Protein AF-A0A9W6FQW2-F1 (afdb_monomer_lite)

Radius of gyration: 21.63 Å; chains: 1; bounding box: 47×23×60 Å

Sequence (160 aa):
MIAMMVLGAAIGVVFCFLMKKQERNFREKLFSECEVQLKKGNAEKFISNVIEHKDKWIRSIALIRKPFNKQVNLVIETMAVVLALLALVNSLTNFDKLFSTVIQGEVTVAFLSMVLAFIPTEWVLSNAIDKDVTAVLNDLREAVKNNRLKSFLDEAKQNG

Foldseek 3Di:
DVVLVVVVVVVVVVVVVLLVVLLVVLVVVVLVVLVVCVVVVCNLVVLVVCVVPVVVSLCVSQPDNDPDDPVVVVVVLVVLLVVLVVVLVCCVVCVVPPDPDPVVSVVSNSVSVCSNVPSVVSVVSSVVSSVVVVVVSVVCNVCVVVVNNVVVSVVVVVVD

pLDDT: mean 74.92, std 8.3, range [45.81, 88.62]

Structure (mmCIF, N/CA/C/O backbone):
data_AF-A0A9W6FQW2-F1
#
_entry.id   AF-A0A9W6FQW2-F1
#
loop_
_atom_site.group_PDB
_atom_site.id
_atom_site.type_symbol
_atom_site.label_atom_id
_atom_site.label_alt_id
_atom_site.label_comp_id
_atom_site.label_asym_id
_atom_site.label_entity_id
_atom_site.label_seq_id
_atom_site.pdbx_PDB_ins_code
_atom_site.Cartn_x
_atom_site.Cartn_y
_atom_site.Cartn_z
_atom_site.occupancy
_atom_site.B_iso_or_equiv
_atom_site.auth_seq_id
_atom_site.auth_comp_id
_atom_site.auth_asym_id
_atom_site.auth_atom_id
_atom_site.pdbx_PDB_model_num
ATOM 1 N N . MET A 1 1 ? 23.765 -9.396 -13.599 1.00 47.50 1 MET A N 1
ATOM 2 C CA . MET A 1 1 ? 22.663 -10.278 -13.137 1.00 47.50 1 MET A CA 1
ATOM 3 C C . MET A 1 1 ? 22.566 -10.382 -11.617 1.00 47.50 1 MET A C 1
ATOM 5 O O . MET A 1 1 ? 21.557 -9.944 -11.087 1.00 47.50 1 MET A O 1
ATOM 9 N N . ILE A 1 2 ? 23.587 -10.874 -10.900 1.00 59.06 2 ILE A N 1
ATOM 10 C CA . ILE A 1 2 ? 23.534 -11.044 -9.428 1.00 59.06 2 ILE A CA 1
ATOM 11 C C . ILE A 1 2 ? 23.269 -9.714 -8.699 1.00 59.06 2 ILE A C 1
ATOM 13 O O . ILE A 1 2 ? 22.381 -9.644 -7.859 1.00 59.06 2 ILE A O 1
ATOM 17 N N . ALA A 1 3 ? 23.949 -8.631 -9.090 1.00 51.50 3 ALA A N 1
ATOM 18 C CA . ALA A 1 3 ? 23.724 -7.302 -8.510 1.00 51.50 3 ALA A CA 1
ATOM 19 C C . ALA A 1 3 ? 22.275 -6.794 -8.676 1.00 51.50 3 ALA A C 1
ATOM 21 O O . ALA A 1 3 ? 21.725 -6.204 -7.752 1.00 51.50 3 ALA A O 1
ATOM 22 N N . MET A 1 4 ? 21.627 -7.077 -9.815 1.00 50.22 4 MET A N 1
ATOM 23 C CA . MET A 1 4 ? 20.227 -6.692 -10.044 1.00 50.22 4 MET A CA 1
ATOM 24 C C . MET A 1 4 ? 19.244 -7.556 -9.242 1.00 50.22 4 MET A C 1
ATOM 26 O O . MET A 1 4 ? 18.243 -7.039 -8.754 1.00 50.22 4 MET A O 1
ATOM 30 N N . MET A 1 5 ? 19.541 -8.846 -9.044 1.00 51.41 5 MET A N 1
ATOM 31 C CA . MET A 1 5 ? 18.735 -9.719 -8.179 1.00 51.41 5 MET A CA 1
ATOM 32 C C . MET A 1 5 ? 18.813 -9.288 -6.709 1.00 51.41 5 MET A C 1
ATOM 34 O O . MET A 1 5 ? 17.793 -9.243 -6.025 1.00 51.41 5 MET A O 1
ATOM 38 N N . VAL A 1 6 ? 20.006 -8.914 -6.235 1.00 64.25 6 VAL A N 1
ATOM 39 C CA . VAL A 1 6 ? 20.216 -8.416 -4.866 1.00 64.25 6 VAL A CA 1
ATOM 40 C C . VAL A 1 6 ? 19.497 -7.080 -4.647 1.00 64.25 6 VAL A C 1
ATOM 42 O O . VAL A 1 6 ? 18.842 -6.903 -3.623 1.00 64.25 6 VAL A O 1
ATOM 45 N N . LEU A 1 7 ? 19.545 -6.170 -5.626 1.00 60.88 7 LEU A N 1
ATOM 46 C CA . LEU A 1 7 ? 18.782 -4.917 -5.597 1.00 60.88 7 LEU A CA 1
ATOM 47 C C . LEU A 1 7 ? 17.269 -5.163 -5.543 1.00 60.88 7 LEU A C 1
ATOM 49 O O . LEU A 1 7 ? 16.588 -4.566 -4.711 1.00 60.88 7 LEU A O 1
ATOM 53 N N . GLY A 1 8 ? 16.748 -6.074 -6.370 1.00 60.34 8 GLY A N 1
ATOM 54 C CA . GLY A 1 8 ? 15.330 -6.443 -6.353 1.00 60.34 8 GLY A CA 1
ATOM 55 C C . GLY A 1 8 ? 14.879 -7.005 -5.001 1.00 60.34 8 GLY A C 1
ATOM 56 O O . GLY A 1 8 ? 13.856 -6.580 -4.464 1.00 60.34 8 GLY A O 1
ATOM 57 N N . ALA A 1 9 ? 15.674 -7.899 -4.405 1.00 62.34 9 ALA A N 1
ATOM 58 C CA . ALA A 1 9 ? 15.397 -8.450 -3.080 1.00 62.34 9 ALA A CA 1
ATOM 59 C C . ALA A 1 9 ? 15.429 -7.371 -1.982 1.00 62.34 9 ALA A C 1
ATOM 61 O O . ALA A 1 9 ? 14.527 -7.318 -1.147 1.00 62.34 9 ALA A O 1
ATOM 62 N N . ALA A 1 10 ? 16.421 -6.475 -2.005 1.00 68.56 10 ALA A N 1
ATOM 63 C CA . ALA A 1 10 ? 16.533 -5.383 -1.039 1.00 68.56 10 ALA A CA 1
ATOM 64 C C . ALA A 1 10 ? 15.331 -4.427 -1.110 1.00 68.56 10 ALA A C 1
ATOM 66 O O . ALA A 1 10 ? 14.770 -4.061 -0.078 1.00 68.56 10 ALA A O 1
ATOM 67 N N . ILE A 1 11 ? 14.887 -4.080 -2.321 1.00 68.75 11 ILE A N 1
ATOM 68 C CA . ILE A 1 11 ? 13.696 -3.252 -2.539 1.00 68.75 11 ILE A CA 1
ATOM 69 C C . ILE A 1 11 ? 12.444 -3.948 -1.982 1.00 68.75 11 ILE A C 1
ATOM 71 O O . ILE A 1 11 ? 11.657 -3.319 -1.274 1.00 68.75 11 ILE A O 1
ATOM 75 N N . GLY A 1 12 ? 12.284 -5.253 -2.229 1.00 65.31 12 GLY A N 1
ATOM 76 C CA . GLY A 1 12 ? 11.179 -6.041 -1.674 1.00 65.31 12 GLY A CA 1
ATOM 77 C C . GLY A 1 12 ? 11.152 -6.038 -0.141 1.00 65.31 12 GLY A C 1
ATOM 78 O O . GLY A 1 12 ? 10.104 -5.804 0.460 1.00 65.31 12 GLY A O 1
ATOM 79 N N . VAL A 1 13 ? 12.312 -6.215 0.502 1.00 72.25 13 VAL A N 1
ATOM 80 C CA . VAL A 1 13 ? 12.444 -6.153 1.969 1.00 72.25 13 VAL A CA 1
ATOM 81 C C . VAL A 1 13 ? 12.068 -4.771 2.505 1.00 72.25 13 VAL A C 1
ATOM 83 O O . VAL A 1 13 ? 11.335 -4.677 3.491 1.00 72.25 13 VAL A O 1
ATOM 86 N N . VAL A 1 14 ? 12.510 -3.697 1.844 1.00 76.75 14 VAL A N 1
ATOM 87 C CA . VAL A 1 14 ? 12.166 -2.320 2.233 1.00 76.75 14 VAL A CA 1
ATOM 88 C C . VAL A 1 14 ? 10.659 -2.078 2.132 1.00 76.75 14 VAL A C 1
ATOM 90 O O . VAL A 1 14 ? 10.078 -1.519 3.062 1.00 76.75 14 VAL A O 1
ATOM 93 N N . PHE A 1 15 ? 10.000 -2.540 1.066 1.00 68.31 15 PHE A N 1
ATOM 94 C CA . PHE A 1 15 ? 8.545 -2.412 0.940 1.00 68.31 15 PHE A CA 1
ATOM 95 C C . PHE A 1 15 ? 7.797 -3.175 2.034 1.00 68.31 15 PHE A C 1
ATOM 97 O O . PHE A 1 15 ? 6.919 -2.600 2.679 1.00 68.31 15 PHE A O 1
ATOM 104 N N . CYS A 1 16 ? 8.185 -4.420 2.319 1.00 70.31 16 CYS A N 1
ATOM 105 C CA . CYS A 1 16 ? 7.613 -5.193 3.423 1.00 70.31 16 CYS A CA 1
ATOM 106 C C . CYS A 1 16 ? 7.813 -4.506 4.785 1.00 70.31 16 CYS A C 1
ATOM 108 O O . CYS A 1 16 ? 6.898 -4.479 5.610 1.00 70.31 16 CYS A O 1
ATOM 110 N N . PHE A 1 17 ? 8.985 -3.910 5.020 1.00 78.88 17 PHE A N 1
ATOM 111 C CA . PHE A 1 17 ? 9.271 -3.176 6.251 1.00 78.88 17 PHE A CA 1
ATOM 112 C C . PHE A 1 17 ? 8.405 -1.916 6.394 1.00 78.88 17 PHE A C 1
ATOM 114 O O . PHE A 1 17 ? 7.790 -1.704 7.441 1.00 78.88 17 PHE A O 1
ATOM 121 N N . LEU A 1 18 ? 8.317 -1.092 5.344 1.00 73.19 18 LEU A N 1
ATOM 122 C CA . LEU A 1 18 ? 7.488 0.120 5.340 1.00 73.19 18 LEU A CA 1
ATOM 123 C C . LEU A 1 18 ? 6.013 -0.208 5.594 1.00 73.19 18 LEU A C 1
ATOM 125 O O . LEU A 1 18 ? 5.348 0.495 6.353 1.00 73.19 18 LEU A O 1
ATOM 129 N N . MET A 1 19 ? 5.536 -1.311 5.021 1.00 68.06 19 MET A N 1
ATOM 130 C CA . MET A 1 19 ? 4.194 -1.841 5.241 1.00 68.06 19 MET A CA 1
ATOM 131 C C . MET A 1 19 ? 3.944 -2.234 6.692 1.00 68.06 19 MET A C 1
ATOM 133 O O . MET A 1 19 ? 2.989 -1.760 7.302 1.00 68.06 19 MET A O 1
ATOM 137 N N . LYS A 1 20 ? 4.819 -3.060 7.275 1.00 73.44 20 LYS A N 1
ATOM 138 C CA . LYS A 1 20 ? 4.674 -3.487 8.673 1.00 73.44 20 LYS A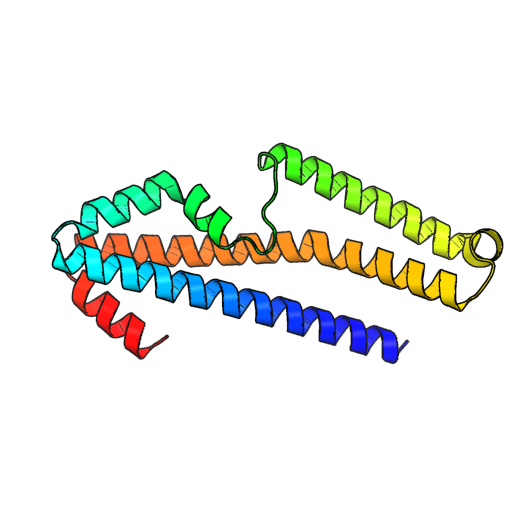 CA 1
ATOM 139 C C . LYS A 1 20 ? 4.739 -2.310 9.642 1.00 73.44 20 LYS A C 1
ATOM 141 O O . LYS A 1 20 ? 4.001 -2.277 10.624 1.00 73.44 20 LYS A O 1
ATOM 146 N N . LYS A 1 21 ? 5.561 -1.304 9.336 1.00 78.19 21 LYS A N 1
ATOM 147 C CA . LYS A 1 21 ? 5.619 -0.053 10.097 1.00 78.19 21 LYS A CA 1
ATOM 148 C C . LYS A 1 21 ? 4.307 0.740 10.014 1.00 78.19 21 LYS A C 1
ATOM 150 O O . LYS A 1 21 ? 3.836 1.231 11.035 1.00 78.19 21 LYS A O 1
ATOM 155 N N . GLN A 1 22 ? 3.711 0.857 8.826 1.00 72.19 22 GLN A N 1
ATOM 156 C CA . GLN A 1 22 ? 2.413 1.519 8.621 1.00 72.19 22 GLN A CA 1
ATOM 157 C C . GLN A 1 22 ? 1.280 0.789 9.361 1.00 72.19 22 GLN A C 1
ATOM 159 O O . GLN A 1 22 ? 0.509 1.425 10.079 1.00 72.19 22 GLN A O 1
ATOM 164 N N . GLU A 1 23 ? 1.225 -0.543 9.248 1.00 72.44 23 GLU A N 1
ATOM 165 C CA . GLU A 1 23 ? 0.244 -1.390 9.939 1.00 72.44 23 GLU A CA 1
ATOM 166 C C . GLU A 1 23 ? 0.316 -1.200 11.463 1.00 72.44 23 GLU A C 1
ATOM 168 O O . GLU A 1 23 ? -0.703 -0.976 12.121 1.00 72.44 23 GLU A O 1
ATOM 173 N N . ARG A 1 24 ? 1.531 -1.218 12.026 1.00 76.75 24 ARG A N 1
ATOM 174 C CA . ARG A 1 24 ? 1.761 -1.013 13.460 1.00 76.75 24 ARG A CA 1
ATOM 175 C C . ARG A 1 24 ? 1.311 0.372 13.925 1.00 76.75 24 ARG A C 1
ATOM 177 O O . ARG A 1 24 ? 0.550 0.467 14.883 1.00 76.75 24 ARG A O 1
ATOM 184 N N . ASN A 1 25 ? 1.707 1.429 13.213 1.00 77.00 25 ASN A N 1
ATOM 185 C CA . ASN A 1 25 ? 1.301 2.800 13.537 1.00 77.00 25 ASN A CA 1
ATOM 186 C C . ASN A 1 25 ? -0.227 2.963 13.526 1.00 77.00 25 ASN A C 1
ATOM 188 O O . ASN A 1 25 ? -0.784 3.680 14.358 1.00 77.00 25 ASN A O 1
ATOM 192 N N . PHE A 1 26 ? -0.916 2.300 12.591 1.00 73.31 26 PHE A N 1
ATOM 193 C CA . PHE A 1 26 ? -2.374 2.295 12.557 1.00 73.31 26 PHE A CA 1
ATOM 194 C C . PHE A 1 26 ? -2.969 1.613 13.787 1.00 73.31 26 PHE A C 1
ATOM 196 O O . PHE A 1 26 ? -3.831 2.205 14.433 1.00 73.31 26 PHE A O 1
ATOM 203 N N . ARG A 1 27 ? -2.507 0.402 14.127 1.00 73.12 27 ARG A N 1
ATOM 204 C CA . ARG A 1 27 ? -2.993 -0.332 15.306 1.00 73.12 27 ARG A CA 1
ATOM 205 C C . ARG A 1 27 ? -2.797 0.490 16.579 1.00 73.12 27 ARG A C 1
ATOM 207 O O . ARG A 1 27 ? -3.747 0.675 17.332 1.00 73.12 27 ARG A O 1
ATOM 214 N N . GLU A 1 28 ? -1.609 1.055 16.777 1.00 81.06 28 GLU A N 1
ATOM 215 C CA . GLU A 1 28 ? -1.298 1.909 17.931 1.00 81.06 28 GLU A CA 1
ATOM 216 C C . GLU A 1 28 ? -2.222 3.136 18.002 1.00 81.06 28 GLU A C 1
ATOM 218 O O . GLU A 1 28 ? -2.772 3.460 19.061 1.00 81.06 28 GLU A O 1
ATOM 223 N N . LYS A 1 29 ? -2.472 3.799 16.865 1.00 80.06 29 LYS A N 1
ATOM 224 C CA . LYS A 1 29 ? -3.388 4.942 16.807 1.00 80.06 29 LYS A CA 1
ATOM 225 C C . LYS A 1 29 ? -4.841 4.535 17.073 1.00 80.06 29 LYS A C 1
ATOM 227 O O . LYS A 1 29 ? -5.514 5.180 17.870 1.00 80.06 29 LYS A O 1
ATOM 232 N N . LEU A 1 30 ? -5.318 3.457 16.453 1.00 78.94 30 LEU A N 1
ATOM 233 C CA . LEU A 1 30 ? -6.685 2.962 16.619 1.00 78.94 30 LEU A CA 1
ATOM 234 C C . LEU A 1 30 ? -6.954 2.557 18.074 1.00 78.94 30 LEU A C 1
ATOM 236 O O . LEU A 1 30 ? -7.983 2.934 18.638 1.00 78.94 30 LEU A O 1
ATOM 240 N N . PHE A 1 31 ? -6.026 1.822 18.691 1.00 80.38 31 PHE A N 1
ATOM 241 C CA . PHE A 1 31 ? -6.164 1.377 20.075 1.00 80.38 31 PHE A CA 1
ATOM 242 C C . PHE A 1 31 ? -6.038 2.531 21.071 1.00 80.38 31 PHE A C 1
ATOM 244 O O . PHE A 1 31 ? -6.833 2.596 22.008 1.00 80.38 31 PHE A O 1
ATOM 251 N N . SER A 1 32 ? -5.128 3.486 20.849 1.00 81.44 32 SER A N 1
ATOM 252 C CA . SER A 1 32 ? -5.036 4.671 21.715 1.00 81.44 32 SER A CA 1
ATOM 253 C C . SER A 1 32 ? -6.304 5.532 21.658 1.00 81.44 32 SER A C 1
ATOM 255 O O . SER A 1 32 ? -6.812 5.942 22.704 1.00 81.44 32 SER A O 1
ATOM 257 N N . GLU A 1 33 ? -6.883 5.754 20.472 1.00 80.12 33 GLU A N 1
ATOM 258 C CA . GLU A 1 33 ? -8.159 6.466 20.342 1.00 80.12 33 GLU A CA 1
ATOM 259 C C . GLU A 1 33 ? -9.327 5.672 20.957 1.00 80.12 33 GLU A C 1
ATOM 261 O O . GLU A 1 33 ? -10.165 6.263 21.645 1.00 80.12 33 GLU A O 1
ATOM 266 N N . CYS A 1 34 ? -9.352 4.340 20.814 1.00 79.00 34 CYS A N 1
ATOM 267 C CA . CYS A 1 34 ? -10.331 3.481 21.491 1.00 79.00 34 CYS A CA 1
ATOM 268 C C . CYS A 1 34 ? -10.246 3.586 23.019 1.00 79.00 34 CYS A C 1
ATOM 270 O O . CYS A 1 34 ? -11.279 3.769 23.660 1.00 79.00 34 CYS A O 1
ATOM 272 N N . GLU A 1 35 ? -9.052 3.520 23.619 1.00 79.06 35 GLU A N 1
ATOM 273 C CA . GLU A 1 35 ? -8.873 3.656 25.074 1.00 79.06 35 GLU A CA 1
ATOM 274 C C . GLU A 1 35 ? -9.387 5.012 25.585 1.00 79.06 35 GLU A C 1
ATOM 276 O O . GLU A 1 35 ? -10.075 5.087 26.609 1.00 79.06 35 GLU A O 1
ATOM 281 N N . VAL A 1 36 ? -9.086 6.097 24.862 1.00 82.69 36 VAL A N 1
ATOM 282 C CA . VAL A 1 36 ? -9.562 7.446 25.204 1.00 82.69 36 VAL A CA 1
ATOM 283 C C . VAL A 1 36 ? -11.088 7.519 25.153 1.00 82.69 36 VAL A C 1
ATOM 285 O O . VAL A 1 36 ? -11.699 8.137 26.027 1.00 82.69 36 VAL A O 1
ATOM 288 N N . GLN A 1 37 ? -11.721 6.889 24.161 1.00 80.19 37 GLN A N 1
ATOM 289 C CA . GLN A 1 37 ? -13.180 6.886 24.017 1.00 80.19 37 GLN A CA 1
ATOM 290 C C . GLN A 1 37 ? -13.876 5.939 25.001 1.00 80.19 37 GLN A C 1
ATOM 292 O O . GLN A 1 37 ? -14.985 6.236 25.447 1.00 80.19 37 GLN A O 1
ATOM 297 N N . LEU A 1 38 ? -13.215 4.851 25.405 1.00 79.06 38 LEU A N 1
ATOM 298 C CA . LEU A 1 38 ? -13.688 3.933 26.443 1.00 79.06 38 LEU A CA 1
ATOM 299 C C . LEU A 1 38 ? -13.762 4.640 27.799 1.00 79.06 38 LEU A C 1
ATOM 301 O O . LEU A 1 38 ? -14.792 4.574 28.464 1.00 79.06 38 LEU A O 1
ATOM 305 N N . LYS A 1 39 ? -12.740 5.431 28.156 1.00 81.44 39 LYS A N 1
ATOM 306 C CA . LYS A 1 39 ? -12.759 6.289 29.359 1.00 81.44 39 LYS A CA 1
ATOM 307 C C . LYS A 1 39 ? -13.872 7.346 29.336 1.00 81.44 39 LYS A C 1
ATOM 309 O O . LYS A 1 39 ? -14.294 7.803 30.391 1.00 81.44 39 LYS A O 1
ATOM 314 N N . LYS A 1 40 ? -14.343 7.734 28.146 1.00 82.31 40 LYS A N 1
ATOM 315 C CA . LYS A 1 40 ? -15.424 8.714 27.937 1.00 82.31 40 LYS A CA 1
ATOM 316 C C . LYS A 1 40 ? -16.813 8.078 27.786 1.00 82.31 40 LYS A C 1
ATOM 318 O O . LYS A 1 40 ? -17.771 8.812 27.567 1.00 82.31 40 LYS A O 1
ATOM 323 N N . GLY A 1 41 ? -16.930 6.747 27.844 1.00 77.38 41 GLY A N 1
ATOM 324 C CA . GLY A 1 41 ? -18.199 6.032 27.647 1.00 77.38 41 GLY A CA 1
ATOM 325 C C . GLY A 1 41 ? -18.745 6.069 26.211 1.00 77.38 41 GLY A C 1
ATOM 326 O O . GLY A 1 41 ? -19.902 5.738 25.996 1.00 77.38 41 GLY A O 1
ATOM 327 N N . ASN A 1 42 ? -17.932 6.459 25.221 1.00 83.06 42 ASN A N 1
ATOM 328 C CA . ASN A 1 42 ? -18.347 6.648 23.821 1.00 83.06 42 ASN A CA 1
ATOM 329 C C . ASN A 1 42 ? -17.721 5.629 22.850 1.00 83.06 42 ASN A C 1
ATOM 331 O O . ASN A 1 42 ? -17.750 5.831 21.634 1.00 83.06 42 ASN A O 1
ATOM 335 N N . ALA A 1 43 ? -17.145 4.537 23.360 1.00 74.44 43 ALA A N 1
ATOM 336 C CA . ALA A 1 43 ? -16.427 3.549 22.551 1.00 74.44 43 ALA A CA 1
ATOM 337 C C . ALA A 1 43 ? -17.294 2.923 21.443 1.00 74.44 43 ALA A C 1
ATOM 339 O O . ALA A 1 43 ? -16.838 2.793 20.311 1.00 74.44 43 ALA A O 1
ATOM 340 N N . GLU A 1 44 ? -18.560 2.614 21.728 1.00 73.75 44 GLU A N 1
ATOM 341 C CA . GLU A 1 44 ? -19.505 2.065 20.745 1.00 73.75 44 GLU A CA 1
ATOM 342 C C . GLU A 1 44 ? -19.758 3.002 19.566 1.00 73.75 44 GLU A C 1
ATOM 344 O O . GLU A 1 44 ? -19.719 2.596 18.400 1.00 73.75 44 GLU A O 1
ATOM 349 N N . LYS A 1 45 ? -19.989 4.281 19.875 1.00 78.19 45 LYS A N 1
ATOM 350 C CA . LYS A 1 45 ? -20.234 5.320 18.874 1.00 78.19 45 LYS A CA 1
ATOM 351 C C . LYS A 1 45 ? -18.979 5.590 18.050 1.00 78.19 45 LYS A C 1
ATOM 353 O O . LYS A 1 45 ? -19.076 5.806 16.845 1.00 78.19 45 LYS A O 1
ATOM 358 N N . PHE A 1 46 ? -17.806 5.540 18.680 1.00 80.12 46 PHE A N 1
ATOM 359 C CA . PHE A 1 46 ? -16.526 5.647 17.990 1.00 80.12 46 PHE A CA 1
ATOM 360 C C . PHE A 1 46 ? -16.311 4.477 17.024 1.00 80.12 46 PHE A C 1
ATOM 362 O O . PHE A 1 46 ? -16.117 4.718 15.839 1.00 80.12 46 PHE A O 1
ATOM 369 N N . ILE A 1 47 ? -16.433 3.229 17.485 1.00 78.88 47 ILE A N 1
ATOM 370 C CA . ILE A 1 47 ? -16.231 2.035 16.648 1.00 78.88 47 ILE A CA 1
ATOM 371 C C . ILE A 1 47 ? -17.235 2.000 15.489 1.00 78.88 47 ILE A C 1
ATOM 373 O O . ILE A 1 47 ? -16.846 1.745 14.352 1.00 78.88 47 ILE A O 1
ATOM 377 N N . SER A 1 48 ? -18.502 2.344 15.737 1.00 77.00 48 SER A N 1
ATOM 378 C CA . SER A 1 48 ? -19.514 2.441 14.675 1.00 77.00 48 SER A CA 1
ATOM 379 C C . SER A 1 48 ? -19.148 3.503 13.633 1.00 77.00 48 SER A C 1
ATOM 381 O O . SER A 1 48 ? -19.193 3.228 12.438 1.00 77.00 48 SER A O 1
ATOM 383 N N . ASN A 1 49 ? -18.685 4.678 14.071 1.00 82.00 49 ASN A N 1
ATOM 384 C CA . ASN A 1 49 ? -18.231 5.747 13.180 1.00 82.00 49 ASN A CA 1
ATOM 385 C C . ASN A 1 49 ? -16.987 5.345 12.361 1.00 82.00 49 ASN A C 1
ATOM 387 O O . ASN A 1 49 ? -16.888 5.676 11.179 1.00 82.00 49 ASN A O 1
ATOM 391 N N . VAL A 1 50 ? -16.044 4.610 12.964 1.00 78.94 50 VAL A N 1
ATOM 392 C CA . VAL A 1 50 ? -14.863 4.076 12.264 1.00 78.94 50 VAL A CA 1
ATOM 393 C C . VAL A 1 50 ? -15.276 3.067 11.192 1.00 78.94 50 VAL A C 1
ATOM 395 O O . VAL 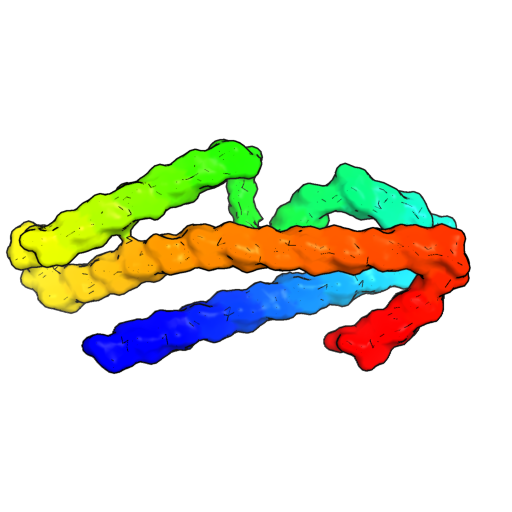A 1 50 ? -14.771 3.138 10.074 1.00 78.94 50 VAL A O 1
ATOM 398 N N . ILE A 1 51 ? -16.222 2.174 11.497 1.00 77.44 51 ILE A N 1
ATOM 399 C CA . ILE A 1 51 ? -16.740 1.179 10.547 1.00 77.44 51 ILE A CA 1
ATOM 400 C C . ILE A 1 51 ? -17.484 1.854 9.387 1.00 77.44 51 ILE A C 1
ATOM 402 O O . ILE A 1 51 ? -17.239 1.517 8.228 1.00 77.44 51 ILE A O 1
ATOM 406 N N . GLU A 1 52 ? -18.351 2.828 9.674 1.00 78.62 52 GLU A N 1
ATOM 407 C CA . GLU A 1 52 ? -19.077 3.594 8.649 1.00 78.62 52 GLU A CA 1
ATOM 408 C C . GLU A 1 52 ? -18.132 4.375 7.727 1.00 78.62 52 GLU A C 1
ATOM 410 O O . GLU A 1 52 ? -18.391 4.510 6.533 1.00 78.62 52 GLU A O 1
ATOM 415 N N . HIS A 1 53 ? -16.997 4.839 8.255 1.00 77.94 53 HIS A N 1
ATOM 416 C CA . HIS A 1 53 ? -16.008 5.625 7.520 1.00 77.94 53 HIS A CA 1
ATOM 417 C C . HIS A 1 53 ? -14.696 4.872 7.269 1.00 77.94 53 HIS A C 1
ATOM 419 O O . HIS A 1 53 ? -13.638 5.505 7.171 1.00 77.94 53 HIS A O 1
ATOM 425 N N . LYS A 1 54 ? -14.751 3.542 7.121 1.00 71.62 54 LYS A N 1
ATOM 426 C CA . LYS A 1 54 ? -13.567 2.679 6.947 1.00 71.62 54 LYS A CA 1
ATOM 427 C C . LYS A 1 54 ? -12.605 3.176 5.864 1.00 71.62 54 LYS A C 1
ATOM 429 O O . LYS A 1 54 ? -11.396 3.174 6.064 1.00 71.62 54 LYS A O 1
ATOM 434 N N . ASP A 1 55 ? -13.132 3.716 4.764 1.00 67.06 55 ASP A N 1
ATOM 435 C CA . ASP A 1 55 ? -12.327 4.194 3.637 1.00 67.06 55 ASP A CA 1
ATOM 436 C C . ASP A 1 55 ? -11.462 5.411 4.005 1.00 67.06 55 ASP A C 1
ATOM 438 O O . ASP A 1 55 ? -10.364 5.573 3.474 1.00 67.06 55 ASP A O 1
ATOM 442 N N . LYS A 1 56 ? -11.920 6.278 4.923 1.00 70.69 56 LYS A N 1
ATOM 443 C CA . LYS A 1 56 ? -11.121 7.418 5.415 1.00 70.69 56 LYS A CA 1
ATOM 444 C C . LYS A 1 56 ? -9.949 6.938 6.266 1.00 70.69 56 LYS A C 1
ATOM 446 O O . LYS A 1 56 ? -8.858 7.499 6.170 1.00 70.69 56 LYS A O 1
ATOM 451 N N . TRP A 1 57 ? -10.177 5.900 7.065 1.00 68.50 57 TRP A N 1
ATOM 452 C CA . TRP A 1 57 ? -9.151 5.284 7.897 1.00 68.50 57 TRP A CA 1
ATOM 453 C C . TRP A 1 57 ? -8.143 4.522 7.044 1.00 68.50 57 TRP A C 1
ATOM 455 O O . TRP A 1 57 ? -6.955 4.787 7.164 1.00 68.50 57 TRP A O 1
ATOM 465 N N . ILE A 1 58 ? -8.591 3.717 6.082 1.00 66.06 58 ILE A N 1
ATOM 466 C CA . ILE A 1 58 ? -7.724 3.022 5.120 1.00 66.06 58 ILE A CA 1
ATOM 467 C C . ILE A 1 58 ? -6.862 4.014 4.324 1.00 66.06 58 ILE A C 1
ATOM 469 O O . ILE A 1 58 ? -5.642 3.868 4.250 1.00 66.06 58 ILE A O 1
ATOM 473 N N . ARG A 1 59 ? -7.450 5.106 3.808 1.00 63.47 59 ARG A N 1
ATOM 474 C CA . ARG A 1 59 ? -6.695 6.172 3.111 1.00 63.47 59 ARG A CA 1
ATOM 475 C C . ARG A 1 59 ? -5.614 6.834 3.965 1.00 63.47 59 ARG A C 1
ATOM 477 O O . ARG A 1 59 ? -4.696 7.432 3.409 1.00 63.47 59 ARG A O 1
ATOM 484 N N . SER A 1 60 ? -5.726 6.782 5.291 1.00 61.38 60 SER A N 1
ATOM 485 C CA . SER A 1 60 ? -4.703 7.316 6.194 1.00 61.38 60 SER A CA 1
ATOM 486 C C . SER A 1 60 ? -3.480 6.399 6.344 1.00 61.38 60 SER A C 1
ATOM 488 O O . SER A 1 60 ? -2.447 6.877 6.804 1.00 61.38 60 SER A O 1
ATOM 490 N N . ILE A 1 61 ? -3.593 5.137 5.908 1.00 61.62 61 ILE A N 1
ATOM 491 C CA . ILE A 1 61 ? -2.587 4.063 6.021 1.00 61.62 61 ILE A CA 1
ATOM 492 C C . ILE A 1 61 ? -1.993 3.711 4.646 1.00 61.62 61 ILE A C 1
ATOM 494 O O . ILE A 1 61 ? -0.959 3.055 4.551 1.00 61.62 61 ILE A O 1
ATOM 498 N N . ALA A 1 62 ? -2.645 4.132 3.558 1.00 61.53 62 ALA A N 1
ATOM 499 C CA . ALA A 1 62 ? -2.136 3.913 2.212 1.00 61.53 62 ALA A CA 1
ATOM 500 C C . ALA A 1 62 ? -0.713 4.482 2.078 1.00 61.53 62 ALA A C 1
ATOM 502 O O . ALA A 1 62 ? -0.468 5.656 2.375 1.00 61.53 62 ALA A O 1
ATOM 503 N N . LEU A 1 63 ? 0.217 3.646 1.602 1.00 61.22 63 LEU A N 1
ATOM 504 C CA . LEU A 1 63 ? 1.625 4.011 1.401 1.00 61.22 63 LEU A CA 1
ATOM 505 C C . LEU A 1 63 ? 1.761 5.212 0.455 1.00 61.22 63 LEU A C 1
ATOM 507 O O . LEU A 1 63 ? 2.652 6.043 0.623 1.00 61.22 63 LEU A O 1
ATOM 511 N N . ILE A 1 64 ? 0.832 5.325 -0.499 1.00 63.41 64 ILE A N 1
ATOM 512 C CA . ILE A 1 64 ? 0.662 6.471 -1.384 1.00 63.41 64 ILE A CA 1
ATOM 513 C C . ILE A 1 64 ? -0.789 6.945 -1.307 1.00 63.41 64 ILE A C 1
ATOM 515 O O . ILE A 1 64 ? -1.730 6.186 -1.541 1.00 63.41 64 ILE A O 1
ATOM 519 N N . ARG A 1 65 ? -0.991 8.239 -1.031 1.00 63.16 65 ARG A N 1
ATOM 520 C CA . ARG A 1 65 ? -2.316 8.857 -1.153 1.00 63.16 65 ARG A CA 1
ATOM 521 C C . ARG A 1 65 ? -2.666 9.019 -2.623 1.00 63.16 65 ARG A C 1
ATOM 523 O O . ARG A 1 65 ? -2.126 9.891 -3.300 1.00 63.16 65 ARG A O 1
ATOM 530 N N . LYS A 1 66 ? -3.605 8.206 -3.096 1.00 68.75 66 LYS A N 1
ATOM 531 C CA . LYS A 1 66 ? -4.096 8.305 -4.467 1.00 68.75 66 LYS A CA 1
ATOM 532 C C . LYS A 1 66 ? -5.096 9.474 -4.587 1.00 68.75 66 LYS A C 1
ATOM 534 O O . LYS A 1 66 ? -6.032 9.543 -3.786 1.00 68.75 66 LYS A O 1
ATOM 539 N N . PRO A 1 67 ? -4.904 10.407 -5.538 1.00 67.88 67 PRO A N 1
ATOM 540 C CA . PRO A 1 67 ? -5.670 11.656 -5.600 1.00 67.88 67 PRO A CA 1
ATOM 541 C C . PRO A 1 67 ? -7.094 11.487 -6.151 1.00 67.88 67 PRO A C 1
ATOM 543 O O . PRO A 1 67 ? -7.950 12.326 -5.875 1.00 67.88 67 PRO A O 1
ATOM 546 N N . PHE A 1 68 ? -7.373 10.413 -6.898 1.00 75.69 68 PHE A N 1
ATOM 547 C CA . PHE A 1 68 ? -8.686 10.175 -7.504 1.00 75.69 68 PHE A CA 1
ATOM 548 C C . PHE A 1 68 ? -9.485 9.084 -6.778 1.00 75.69 68 PHE A C 1
ATOM 550 O O . PHE A 1 68 ? -9.043 8.503 -5.784 1.00 75.69 68 PHE A O 1
ATOM 557 N N . ASN A 1 69 ? -10.697 8.797 -7.263 1.00 75.19 69 ASN A N 1
ATOM 558 C CA . ASN A 1 69 ? -11.486 7.665 -6.776 1.00 75.19 69 ASN A CA 1
ATOM 559 C C . ASN A 1 69 ? -10.852 6.315 -7.199 1.00 75.19 69 ASN A C 1
ATOM 561 O O . ASN A 1 69 ? -9.982 6.265 -8.069 1.00 75.19 69 ASN A O 1
ATOM 565 N N . LYS A 1 70 ? -11.289 5.205 -6.584 1.00 73.31 70 LYS A N 1
ATOM 566 C CA . LYS A 1 70 ? -10.693 3.869 -6.794 1.00 73.31 70 LYS A CA 1
ATOM 567 C C . LYS A 1 70 ? -10.682 3.439 -8.268 1.00 73.31 70 LYS A C 1
ATOM 569 O O . LYS A 1 70 ? -9.692 2.871 -8.713 1.00 73.31 70 LYS A O 1
ATOM 574 N N . GLN A 1 71 ? -11.752 3.721 -9.012 1.00 74.56 71 GLN A N 1
ATOM 575 C CA . GLN A 1 71 ? -11.871 3.339 -10.423 1.00 74.56 71 GLN A CA 1
ATOM 576 C C . GLN A 1 71 ? -10.910 4.136 -11.310 1.00 74.56 71 GLN A C 1
ATOM 578 O O . GLN A 1 71 ? -10.196 3.548 -12.114 1.00 74.56 71 GLN A O 1
ATOM 583 N N . VAL A 1 72 ? -10.838 5.456 -11.126 1.00 77.12 72 VAL A N 1
ATOM 584 C CA . VAL A 1 72 ? -9.943 6.327 -11.899 1.00 77.12 72 VAL A CA 1
ATOM 585 C C . VAL A 1 72 ? -8.479 5.992 -11.617 1.00 77.12 72 VAL A C 1
ATOM 587 O O . VAL A 1 72 ? -7.697 5.870 -12.555 1.00 77.12 72 VAL A O 1
ATOM 590 N N . ASN A 1 73 ? -8.110 5.761 -10.353 1.00 80.31 73 ASN A N 1
ATOM 591 C CA . ASN A 1 73 ? -6.744 5.346 -10.024 1.00 80.31 73 ASN A CA 1
ATOM 592 C C . ASN A 1 73 ? -6.387 4.001 -10.662 1.00 80.31 73 ASN A C 1
ATOM 594 O O . ASN A 1 73 ? -5.303 3.877 -11.217 1.00 80.31 73 ASN A O 1
ATOM 598 N N . LEU A 1 74 ? -7.300 3.022 -10.636 1.00 81.31 74 LEU A N 1
ATOM 599 C CA . LEU A 1 74 ? -7.064 1.716 -11.253 1.00 81.31 74 LEU A CA 1
ATOM 600 C C . LEU A 1 74 ? -6.816 1.843 -12.761 1.00 81.31 74 LEU A C 1
ATOM 602 O O . LEU A 1 74 ? -5.924 1.185 -13.291 1.00 81.31 74 LEU A O 1
ATOM 606 N N . VAL A 1 75 ? -7.574 2.703 -13.448 1.00 80.56 75 VAL A N 1
ATOM 607 C CA . VAL A 1 75 ? -7.377 2.977 -14.880 1.00 80.56 75 VAL A CA 1
ATOM 608 C C . VAL A 1 75 ? -6.006 3.609 -15.126 1.00 80.56 75 VAL A C 1
ATOM 610 O O . VAL A 1 75 ? -5.268 3.128 -15.984 1.00 80.56 75 VAL A O 1
ATOM 613 N N . ILE A 1 76 ? -5.636 4.635 -14.352 1.00 82.00 76 ILE A N 1
ATOM 614 C CA . ILE A 1 76 ? -4.337 5.316 -14.471 1.00 82.00 76 ILE A CA 1
ATOM 615 C C . ILE A 1 76 ? -3.181 4.341 -14.218 1.00 82.00 76 ILE A C 1
ATOM 617 O O . ILE A 1 76 ? -2.229 4.299 -14.993 1.00 82.00 76 ILE A O 1
ATOM 621 N N . GLU A 1 77 ? -3.272 3.530 -13.166 1.00 82.81 77 GLU A N 1
ATOM 622 C CA . GLU A 1 77 ? -2.259 2.535 -12.802 1.00 82.81 77 GLU A CA 1
ATOM 623 C C . GLU A 1 77 ? -2.125 1.445 -13.861 1.00 82.81 77 GLU A C 1
ATOM 625 O O . GLU A 1 77 ? -1.012 1.093 -14.246 1.00 82.81 77 GLU A O 1
ATOM 630 N N . THR A 1 78 ? -3.247 0.965 -14.399 1.00 83.50 78 THR A N 1
ATOM 631 C CA . THR A 1 78 ? -3.247 -0.019 -15.489 1.00 83.50 78 THR A CA 1
ATOM 632 C C . THR A 1 78 ? -2.598 0.563 -16.745 1.00 83.50 78 THR A C 1
ATOM 634 O O . THR A 1 78 ? -1.744 -0.083 -17.351 1.00 83.50 78 THR A O 1
ATOM 637 N N . MET A 1 79 ? -2.938 1.803 -17.119 1.00 83.56 79 MET A N 1
ATOM 638 C CA . MET A 1 79 ? -2.296 2.489 -18.244 1.00 83.56 79 MET A CA 1
ATOM 639 C C . MET A 1 79 ? -0.796 2.683 -18.013 1.00 83.56 79 MET A C 1
ATOM 641 O O . MET A 1 79 ? -0.010 2.445 -18.927 1.00 83.56 79 MET A O 1
ATOM 645 N N . ALA A 1 80 ? -0.383 3.065 -16.803 1.00 84.38 80 ALA A N 1
ATOM 6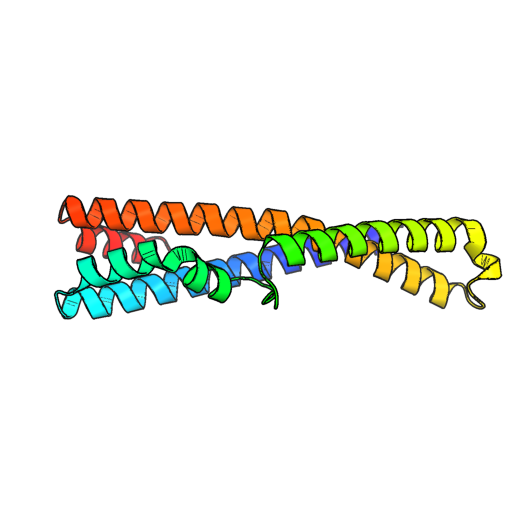46 C CA . ALA A 1 80 ? 1.025 3.225 -16.455 1.00 84.38 80 ALA A CA 1
ATOM 647 C C . ALA A 1 80 ? 1.803 1.906 -16.587 1.00 84.38 80 ALA A C 1
ATOM 649 O O . ALA A 1 80 ? 2.893 1.903 -17.154 1.00 84.38 80 ALA A O 1
ATOM 650 N N . VAL A 1 81 ? 1.229 0.780 -16.143 1.00 85.12 81 VAL A N 1
ATOM 651 C CA . VAL A 1 81 ? 1.827 -0.557 -16.310 1.00 85.12 81 VAL A CA 1
ATOM 652 C C . VAL A 1 81 ? 1.970 -0.919 -17.789 1.00 85.12 81 VAL A C 1
ATOM 654 O O . VAL A 1 81 ? 3.040 -1.353 -18.212 1.00 85.12 81 VAL A O 1
ATOM 657 N N . VAL A 1 82 ? 0.929 -0.703 -18.599 1.00 84.44 82 VAL A N 1
ATOM 658 C CA . VAL A 1 82 ? 0.973 -0.992 -20.043 1.00 84.44 82 VAL A CA 1
ATOM 659 C C . VAL A 1 82 ? 2.034 -0.141 -20.745 1.00 84.44 82 VAL A C 1
ATOM 661 O O . VAL A 1 82 ? 2.838 -0.671 -21.511 1.00 84.44 82 VAL A O 1
ATOM 664 N N . LEU A 1 83 ? 2.084 1.163 -20.463 1.00 83.81 83 LEU A N 1
ATOM 665 C CA . LEU A 1 83 ? 3.082 2.065 -21.042 1.00 83.81 83 LEU A CA 1
ATOM 666 C C . LEU A 1 83 ? 4.504 1.695 -20.613 1.00 83.81 83 LEU A C 1
ATOM 668 O O . LEU A 1 83 ? 5.403 1.682 -21.451 1.00 83.81 83 LEU A O 1
ATOM 672 N N . ALA A 1 84 ? 4.708 1.350 -19.340 1.00 85.25 84 ALA A N 1
ATOM 673 C CA . ALA A 1 84 ? 6.008 0.923 -18.837 1.00 85.25 84 ALA A CA 1
ATOM 674 C C . ALA A 1 84 ? 6.467 -0.399 -19.475 1.00 85.25 84 ALA A C 1
ATOM 676 O O . ALA A 1 84 ? 7.641 -0.521 -19.815 1.00 85.25 84 ALA A O 1
ATOM 677 N N . LEU A 1 85 ? 5.558 -1.354 -19.714 1.00 85.06 85 LEU A N 1
ATOM 678 C CA . LEU A 1 85 ? 5.856 -2.592 -20.446 1.00 85.06 85 LEU A CA 1
ATOM 679 C C . LEU A 1 85 ? 6.287 -2.308 -21.886 1.00 85.06 85 LEU A C 1
ATOM 681 O O . LEU A 1 85 ? 7.317 -2.812 -22.327 1.00 85.06 85 LEU A O 1
ATOM 685 N N . LEU A 1 86 ? 5.528 -1.483 -22.611 1.00 87.56 86 LEU A N 1
ATOM 686 C CA . LEU A 1 86 ? 5.855 -1.117 -23.991 1.00 87.56 86 LEU A CA 1
ATOM 687 C C . LEU A 1 86 ? 7.197 -0.381 -24.076 1.00 87.56 86 LEU A C 1
ATOM 689 O O . LEU A 1 86 ? 8.019 -0.696 -24.937 1.00 87.56 86 LEU A O 1
ATOM 693 N N . ALA A 1 87 ? 7.438 0.562 -23.162 1.00 84.25 87 ALA A N 1
ATOM 694 C CA . ALA A 1 87 ? 8.703 1.278 -23.066 1.00 84.25 87 ALA A CA 1
ATOM 695 C C . ALA A 1 87 ? 9.864 0.322 -22.766 1.00 84.25 87 ALA A C 1
ATOM 697 O O . ALA A 1 87 ? 10.891 0.405 -23.429 1.00 84.25 87 ALA A O 1
ATOM 698 N N . LEU A 1 88 ? 9.687 -0.622 -21.836 1.00 83.56 88 LEU A N 1
ATOM 699 C CA . LEU A 1 88 ? 10.712 -1.598 -21.470 1.00 83.56 88 LEU A CA 1
ATOM 700 C C . LEU A 1 88 ? 11.061 -2.516 -22.644 1.00 83.56 88 LEU A C 1
ATOM 702 O O . LEU A 1 88 ? 12.240 -2.704 -22.939 1.00 83.56 88 LEU A O 1
ATOM 706 N N . VAL A 1 89 ? 10.051 -3.049 -23.339 1.00 84.94 89 VAL A N 1
ATOM 707 C CA . VAL A 1 89 ? 10.257 -3.875 -24.538 1.00 84.94 89 VAL A CA 1
ATOM 708 C C . VAL A 1 89 ? 11.029 -3.081 -25.583 1.00 84.94 89 VAL A C 1
ATOM 710 O O . VAL A 1 89 ? 12.045 -3.563 -26.072 1.00 84.94 89 VAL A O 1
ATOM 713 N N . ASN A 1 90 ? 10.613 -1.845 -25.866 1.00 85.38 90 ASN A N 1
ATOM 714 C CA . ASN A 1 90 ? 11.283 -1.009 -26.855 1.00 85.38 90 ASN A CA 1
ATOM 715 C C . ASN A 1 90 ? 12.730 -0.673 -26.452 1.00 85.38 90 ASN A C 1
ATOM 717 O O . ASN A 1 90 ? 13.634 -0.745 -27.283 1.00 85.38 90 ASN A O 1
ATOM 721 N N . SER A 1 91 ? 12.966 -0.360 -25.173 1.00 83.00 91 SER A N 1
ATOM 722 C CA . SER A 1 91 ? 14.300 -0.118 -24.618 1.00 83.00 91 SER A CA 1
ATOM 723 C C . SER A 1 91 ? 15.215 -1.337 -24.726 1.00 83.00 91 SER A C 1
ATOM 725 O O . SER A 1 91 ? 16.405 -1.156 -24.950 1.00 83.00 91 SER A O 1
ATOM 727 N N . LEU A 1 92 ? 14.686 -2.558 -24.609 1.00 82.00 92 LEU A N 1
ATOM 728 C CA . LEU A 1 92 ? 15.460 -3.793 -24.764 1.00 82.00 92 LEU A CA 1
ATOM 729 C C . LEU A 1 92 ? 15.698 -4.157 -26.237 1.00 82.00 92 LEU A C 1
ATOM 731 O O . LEU A 1 92 ? 16.795 -4.582 -26.586 1.00 82.00 92 LEU A O 1
ATOM 735 N N . THR A 1 93 ? 14.703 -3.986 -27.113 1.00 86.31 93 THR A N 1
ATOM 736 C CA . THR A 1 93 ? 14.813 -4.373 -28.532 1.00 86.31 93 THR A CA 1
ATOM 737 C C . THR A 1 93 ? 15.587 -3.366 -29.376 1.00 86.31 93 THR A C 1
ATOM 739 O O . THR A 1 93 ? 16.198 -3.745 -30.369 1.00 86.31 93 THR A O 1
ATOM 742 N N . ASN A 1 94 ? 15.549 -2.082 -29.011 1.00 88.25 94 ASN A N 1
ATOM 743 C CA . ASN A 1 94 ? 16.181 -0.987 -29.753 1.00 88.25 94 ASN A CA 1
ATOM 744 C C . ASN A 1 94 ? 17.228 -0.244 -28.909 1.00 88.25 94 ASN A C 1
ATOM 746 O O . ASN A 1 94 ? 17.428 0.957 -29.096 1.00 88.25 94 ASN A O 1
ATOM 750 N N . PHE A 1 95 ? 17.889 -0.947 -27.987 1.00 82.81 95 PHE A N 1
ATOM 751 C CA . PHE A 1 95 ? 18.804 -0.367 -27.001 1.00 82.81 95 PHE A CA 1
ATOM 752 C C . PHE A 1 95 ? 19.862 0.553 -27.632 1.00 82.81 95 PHE A C 1
ATOM 754 O O . PHE A 1 95 ? 19.933 1.730 -27.284 1.00 82.81 95 PHE A O 1
ATOM 761 N N . ASP A 1 96 ? 20.588 0.057 -28.639 1.00 81.50 96 ASP A N 1
ATOM 762 C CA . ASP A 1 96 ? 21.674 0.789 -29.313 1.00 81.50 96 ASP A CA 1
ATOM 763 C C . ASP A 1 96 ? 21.195 2.021 -30.100 1.00 81.50 96 ASP A C 1
ATOM 765 O O . ASP A 1 96 ? 21.981 2.907 -30.426 1.00 81.50 96 ASP A O 1
ATOM 769 N N . LYS A 1 97 ? 19.898 2.086 -30.430 1.00 85.06 97 LYS A N 1
ATOM 770 C CA . LYS A 1 97 ? 19.287 3.234 -31.118 1.00 85.06 97 LYS A CA 1
ATOM 771 C C . LYS A 1 97 ? 18.719 4.262 -30.143 1.00 85.06 97 LYS A C 1
ATOM 773 O O . LYS A 1 97 ? 18.614 5.433 -30.494 1.00 85.06 97 LYS A O 1
ATOM 778 N N . LEU A 1 98 ? 18.294 3.819 -28.961 1.00 80.31 98 LEU A N 1
ATOM 779 C CA . LEU A 1 98 ? 17.621 4.650 -27.963 1.00 80.31 98 LEU A CA 1
ATOM 780 C C . LEU A 1 98 ? 18.591 5.272 -26.959 1.00 80.31 98 LEU A C 1
ATOM 782 O O . LEU A 1 98 ? 18.304 6.348 -26.434 1.00 80.31 98 LEU A O 1
ATOM 786 N N . PHE A 1 99 ? 19.722 4.621 -26.691 1.00 88.62 99 PHE A N 1
ATOM 787 C CA . PHE A 1 99 ? 20.674 5.063 -25.681 1.00 88.62 99 PHE A CA 1
ATOM 788 C C . PHE A 1 99 ? 22.058 5.269 -26.282 1.00 88.62 99 PHE A C 1
ATOM 790 O O . PHE A 1 99 ? 22.604 4.404 -26.957 1.00 88.62 99 PHE A O 1
ATOM 797 N N . SER A 1 100 ? 22.651 6.423 -25.985 1.00 84.75 100 SER A N 1
ATOM 798 C CA . SER A 1 100 ? 24.016 6.762 -26.393 1.00 84.75 100 SER A CA 1
ATOM 799 C C . SER A 1 100 ? 25.079 6.125 -25.495 1.00 84.75 100 SER A C 1
ATOM 801 O O . SER A 1 100 ? 26.251 6.080 -25.864 1.00 84.75 100 SER A O 1
ATOM 803 N N . THR A 1 101 ? 24.691 5.633 -24.313 1.00 87.88 101 THR A N 1
ATOM 804 C CA . THR A 1 101 ? 25.582 4.946 -23.372 1.00 87.88 101 THR A CA 1
ATOM 805 C C . THR A 1 101 ? 24.897 3.738 -22.739 1.00 87.88 101 THR A C 1
ATOM 807 O O . THR A 1 101 ? 23.701 3.765 -22.443 1.00 87.88 101 THR A O 1
ATOM 810 N N . VAL A 1 102 ? 25.685 2.694 -22.464 1.00 82.38 102 VAL A N 1
ATOM 811 C CA . VAL A 1 102 ? 25.208 1.462 -21.810 1.00 82.38 102 VAL A CA 1
ATOM 812 C C . VAL A 1 102 ? 24.621 1.760 -20.429 1.00 82.38 102 VAL A C 1
ATOM 814 O O . VAL A 1 102 ? 23.542 1.277 -20.099 1.00 82.38 102 VAL A O 1
ATOM 817 N N . ILE A 1 103 ? 25.273 2.635 -19.658 1.00 82.00 103 ILE A N 1
ATOM 818 C CA . ILE A 1 103 ? 24.826 3.014 -18.310 1.00 82.00 103 ILE A CA 1
ATOM 819 C C . ILE A 1 103 ? 23.429 3.647 -18.353 1.00 82.00 103 ILE A C 1
ATOM 821 O O . ILE A 1 103 ? 22.566 3.297 -17.552 1.00 82.00 103 ILE A O 1
ATOM 825 N N . GLN A 1 104 ? 23.173 4.556 -19.298 1.00 79.81 104 GLN A N 1
ATOM 826 C CA . GLN A 1 104 ? 21.873 5.219 -19.414 1.00 79.81 104 GLN A CA 1
ATOM 827 C C . GLN A 1 104 ? 20.750 4.224 -19.728 1.00 79.81 104 GLN A C 1
ATOM 829 O O . GLN A 1 104 ? 19.659 4.318 -19.157 1.00 79.81 104 GLN A O 1
ATOM 834 N N . GLY A 1 105 ? 21.017 3.261 -20.609 1.00 77.69 105 GLY A N 1
ATOM 835 C CA . GLY A 1 105 ? 20.039 2.237 -20.943 1.00 77.69 105 GLY A CA 1
ATOM 836 C C . GLY A 1 105 ? 19.788 1.267 -19.788 1.00 77.69 105 GLY A C 1
ATOM 837 O O . GLY A 1 105 ? 18.631 0.999 -19.471 1.00 77.69 105 GLY A O 1
ATOM 838 N N . GLU A 1 106 ? 20.831 0.813 -19.085 1.00 76.81 106 GLU A N 1
ATOM 839 C CA . GLU A 1 106 ? 20.683 -0.046 -17.899 1.00 76.81 106 GLU A CA 1
ATOM 840 C C . GLU A 1 106 ? 19.884 0.637 -16.781 1.00 76.81 106 GLU A C 1
ATOM 842 O O . GLU A 1 106 ? 18.983 0.025 -16.205 1.00 76.81 106 GLU A O 1
ATOM 847 N N . VAL A 1 107 ? 20.150 1.920 -16.509 1.00 76.50 107 VAL A N 1
ATOM 848 C CA . VAL A 1 107 ? 19.401 2.704 -15.512 1.00 76.50 107 VAL A CA 1
ATOM 849 C C . VAL A 1 107 ? 17.936 2.860 -15.920 1.00 76.50 107 VAL A C 1
ATOM 851 O O . VAL A 1 107 ? 17.046 2.699 -15.085 1.00 76.50 107 VAL A O 1
ATOM 854 N N . THR A 1 108 ? 17.663 3.124 -17.200 1.00 80.94 108 THR A N 1
ATOM 855 C CA . THR A 1 108 ? 16.290 3.276 -17.709 1.00 80.94 108 THR A CA 1
ATOM 856 C C . THR A 1 108 ? 15.510 1.964 -17.611 1.00 80.94 108 THR A C 1
ATOM 858 O O . THR A 1 108 ? 14.381 1.947 -17.122 1.00 80.94 108 THR A O 1
ATOM 861 N N . VAL A 1 109 ? 16.126 0.846 -18.004 1.00 79.50 109 VAL A N 1
ATOM 862 C CA . VAL A 1 109 ? 15.547 -0.503 -17.892 1.00 79.50 109 VAL A CA 1
ATOM 863 C C . VAL A 1 109 ? 15.281 -0.867 -16.430 1.00 79.50 109 VAL A C 1
ATOM 865 O O . VAL A 1 109 ? 14.200 -1.367 -16.108 1.00 79.50 109 VAL A O 1
ATOM 868 N N . ALA A 1 110 ? 16.224 -0.581 -15.529 1.00 77.62 110 ALA A N 1
ATOM 869 C CA . ALA A 1 110 ? 16.057 -0.820 -14.098 1.00 77.62 110 ALA A CA 1
ATOM 870 C C . ALA A 1 110 ? 14.910 0.016 -13.507 1.00 77.62 110 ALA A C 1
ATOM 872 O O . ALA A 1 110 ? 14.090 -0.509 -12.754 1.00 77.62 110 ALA A O 1
ATOM 873 N N . PHE A 1 111 ? 14.803 1.292 -13.888 1.00 77.62 111 PHE A N 1
ATOM 874 C CA . PHE A 1 111 ? 13.724 2.174 -13.446 1.00 77.62 111 PHE A CA 1
ATOM 875 C C . PHE A 1 111 ? 12.349 1.699 -13.934 1.00 77.62 111 PHE A C 1
ATOM 877 O O . PHE A 1 111 ? 11.422 1.570 -13.136 1.00 77.62 111 PHE A O 1
ATOM 884 N N . LEU A 1 112 ? 12.216 1.365 -15.221 1.00 80.38 112 LEU A N 1
ATOM 885 C CA . LEU A 1 112 ? 10.969 0.830 -15.783 1.00 80.38 112 LEU A CA 1
ATOM 886 C C . LEU A 1 112 ? 10.567 -0.490 -15.110 1.00 80.38 112 LEU A C 1
ATOM 888 O O . LEU A 1 112 ? 9.401 -0.683 -14.767 1.00 80.38 112 LEU A O 1
ATOM 892 N N . SER A 1 113 ? 11.538 -1.364 -14.842 1.00 76.19 113 SER A N 1
ATOM 893 C CA . SER A 1 113 ? 11.312 -2.618 -14.113 1.00 76.19 113 SER A CA 1
ATOM 894 C C . SER A 1 113 ? 10.836 -2.371 -12.677 1.00 76.19 113 SER A C 1
ATOM 896 O O . SER A 1 113 ? 9.945 -3.065 -12.192 1.00 76.19 113 SER A O 1
ATOM 898 N N . MET A 1 114 ? 11.379 -1.352 -12.003 1.00 76.00 114 MET A N 1
ATOM 899 C CA . MET A 1 114 ? 10.937 -0.951 -10.666 1.00 76.00 114 MET A CA 1
ATOM 900 C C . MET A 1 114 ? 9.490 -0.444 -10.679 1.00 76.00 114 MET A C 1
ATOM 902 O O . MET A 1 114 ? 8.712 -0.841 -9.815 1.00 76.00 114 MET A O 1
ATOM 906 N N . VAL A 1 115 ? 9.101 0.374 -11.664 1.00 76.44 115 VAL A N 1
ATOM 907 C CA . VAL A 1 115 ? 7.712 0.850 -11.819 1.00 76.44 115 VAL A CA 1
ATOM 908 C C . VAL A 1 115 ? 6.748 -0.326 -12.009 1.00 76.44 115 VAL A C 1
ATOM 910 O O . VAL A 1 115 ? 5.710 -0.388 -11.347 1.00 76.44 115 VAL A O 1
ATOM 913 N N . LEU A 1 116 ? 7.119 -1.287 -12.861 1.00 78.06 116 LEU A N 1
ATOM 914 C CA . LEU A 1 116 ? 6.326 -2.491 -13.117 1.00 78.06 116 LEU A CA 1
ATOM 915 C C . LEU A 1 116 ? 6.194 -3.398 -11.894 1.00 78.06 116 LEU A C 1
ATOM 917 O O . LEU A 1 116 ? 5.145 -4.006 -11.708 1.00 78.06 116 LEU A O 1
ATOM 921 N N . ALA A 1 117 ? 7.225 -3.481 -11.055 1.00 74.56 117 ALA A N 1
ATOM 922 C CA . ALA A 1 117 ? 7.153 -4.214 -9.798 1.00 74.56 117 ALA A CA 1
ATOM 923 C C . ALA A 1 117 ? 6.326 -3.461 -8.746 1.00 74.56 117 ALA A C 1
ATOM 925 O O . ALA A 1 117 ? 5.581 -4.078 -7.985 1.00 74.56 117 ALA A O 1
ATOM 926 N N . PHE A 1 118 ? 6.436 -2.133 -8.698 1.00 75.88 118 PHE A N 1
ATOM 927 C CA . PHE A 1 118 ? 5.844 -1.312 -7.650 1.00 75.88 118 PHE A CA 1
ATOM 928 C C . PHE A 1 118 ? 4.312 -1.283 -7.700 1.00 75.88 118 PHE A C 1
ATOM 930 O O . PHE A 1 118 ? 3.675 -1.549 -6.683 1.00 75.88 118 PHE A O 1
ATOM 937 N N . ILE A 1 119 ? 3.717 -0.998 -8.864 1.00 74.81 119 ILE A N 1
ATOM 938 C CA . ILE A 1 119 ? 2.262 -0.780 -8.982 1.00 74.81 119 ILE A CA 1
ATOM 939 C C . ILE A 1 119 ? 1.448 -2.019 -8.546 1.00 74.81 119 ILE A C 1
ATOM 941 O O . ILE A 1 119 ? 0.572 -1.881 -7.690 1.00 74.81 119 ILE A O 1
ATOM 945 N N . PRO A 1 120 ? 1.730 -3.243 -9.037 1.00 71.88 120 PRO A N 1
ATOM 946 C CA . PRO A 1 120 ? 1.005 -4.437 -8.598 1.00 71.88 120 PRO A CA 1
ATOM 947 C C . PRO A 1 120 ? 1.275 -4.781 -7.131 1.00 71.88 120 PRO A C 1
ATOM 949 O O . PRO A 1 120 ? 0.373 -5.227 -6.421 1.00 71.88 120 PRO A O 1
ATOM 952 N N . THR A 1 121 ? 2.509 -4.563 -6.668 1.00 72.19 121 THR A N 1
ATOM 953 C CA . THR A 1 121 ? 2.908 -4.855 -5.287 1.00 72.19 121 THR A CA 1
ATOM 954 C C . THR A 1 121 ? 2.171 -3.950 -4.306 1.00 72.19 121 THR A C 1
ATOM 956 O O . THR A 1 121 ? 1.618 -4.450 -3.332 1.00 72.19 121 THR A O 1
ATOM 959 N N . GLU A 1 122 ? 2.073 -2.648 -4.586 1.00 72.88 122 GLU A N 1
ATOM 960 C CA . GLU A 1 122 ? 1.277 -1.706 -3.790 1.00 72.88 122 GLU A CA 1
ATOM 961 C C . GLU A 1 122 ? -0.187 -2.144 -3.703 1.00 72.88 122 GLU A C 1
ATOM 963 O O . GLU A 1 122 ? -0.761 -2.141 -2.616 1.00 72.88 122 GLU A O 1
ATOM 968 N N . TRP A 1 123 ? -0.762 -2.619 -4.809 1.00 71.25 123 TRP A N 1
ATOM 969 C CA . TRP A 1 123 ? -2.153 -3.061 -4.839 1.00 71.25 123 TRP A CA 1
ATOM 970 C C . TRP A 1 123 ? -2.400 -4.310 -3.980 1.00 71.25 123 TRP A C 1
ATOM 972 O O . TRP A 1 123 ? -3.344 -4.355 -3.186 1.00 71.25 123 TRP A O 1
ATOM 982 N N . VAL A 1 124 ? -1.539 -5.328 -4.102 1.00 71.00 124 VAL A N 1
ATOM 983 C CA . VAL A 1 124 ? -1.614 -6.555 -3.287 1.00 71.00 124 VAL A CA 1
ATOM 984 C C . VAL A 1 124 ? -1.449 -6.230 -1.805 1.00 71.00 124 VAL A C 1
ATOM 986 O O . VAL A 1 124 ? -2.211 -6.716 -0.968 1.00 71.00 124 VAL A O 1
ATOM 989 N N . LEU A 1 125 ? -0.478 -5.379 -1.489 1.00 67.12 125 LEU A N 1
ATOM 990 C CA . LEU A 1 125 ? -0.159 -4.970 -0.131 1.00 67.12 125 LEU A CA 1
ATOM 991 C C . LEU A 1 125 ? -1.273 -4.118 0.494 1.00 67.12 125 LEU A C 1
ATOM 993 O O . LEU A 1 125 ? -1.672 -4.381 1.628 1.00 67.12 125 LEU A O 1
ATOM 997 N N . SER A 1 126 ? -1.839 -3.162 -0.246 1.00 67.69 126 SER A N 1
ATOM 998 C CA . SER A 1 126 ? -2.983 -2.365 0.212 1.00 67.69 126 SER A CA 1
ATOM 999 C C . SER A 1 126 ? -4.186 -3.255 0.517 1.00 67.69 126 SER A C 1
ATOM 1001 O O . SER A 1 126 ? -4.827 -3.082 1.548 1.00 67.69 126 SER A O 1
ATOM 1003 N N . ASN A 1 127 ? -4.467 -4.253 -0.327 1.00 72.75 127 ASN A N 1
ATOM 1004 C CA . ASN A 1 127 ? -5.553 -5.201 -0.073 1.00 72.75 127 ASN A CA 1
ATOM 1005 C C . ASN A 1 127 ? -5.304 -6.069 1.173 1.00 72.75 127 ASN A C 1
ATOM 1007 O O . ASN A 1 127 ? -6.260 -6.462 1.841 1.00 72.75 127 ASN A O 1
ATOM 1011 N N . ALA A 1 128 ? -4.046 -6.405 1.474 1.00 69.62 128 ALA A N 1
ATOM 1012 C CA . ALA A 1 128 ? -3.698 -7.143 2.685 1.00 69.62 128 ALA A CA 1
ATOM 1013 C C . ALA A 1 128 ? -3.953 -6.298 3.944 1.00 69.62 128 ALA A C 1
ATOM 1015 O O . ALA A 1 128 ? -4.627 -6.773 4.855 1.00 69.62 128 ALA A O 1
ATOM 1016 N N . ILE A 1 129 ? -3.526 -5.027 3.949 1.00 68.12 129 ILE A N 1
ATOM 1017 C CA . ILE A 1 129 ? -3.854 -4.084 5.033 1.00 68.12 129 ILE A CA 1
ATOM 1018 C C . ILE A 1 129 ? -5.370 -3.960 5.188 1.00 68.12 129 ILE A C 1
ATOM 1020 O O . ILE A 1 129 ? -5.869 -4.048 6.305 1.00 68.12 129 ILE A O 1
ATOM 1024 N N . ASP A 1 130 ? -6.118 -3.790 4.095 1.00 70.38 130 ASP A N 1
ATOM 1025 C CA . ASP A 1 130 ? -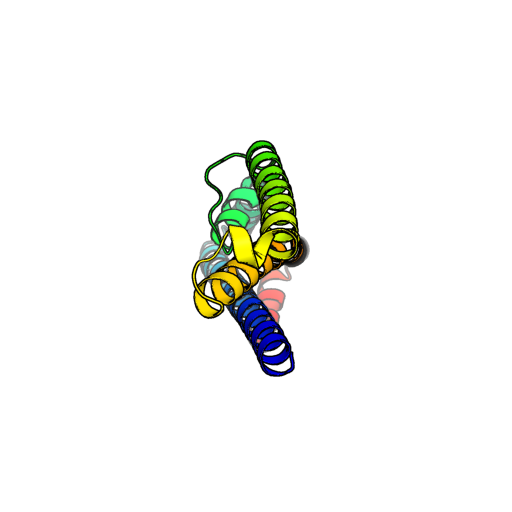7.576 -3.637 4.155 1.00 70.38 130 ASP A CA 1
ATOM 1026 C C . ASP A 1 130 ? -8.248 -4.827 4.849 1.00 70.38 130 ASP A C 1
ATOM 1028 O O . ASP A 1 130 ? -9.172 -4.642 5.649 1.00 70.38 130 ASP A O 1
ATOM 1032 N N . LYS A 1 131 ? -7.779 -6.049 4.571 1.00 74.69 131 LYS A N 1
ATOM 1033 C CA . LYS A 1 131 ? -8.268 -7.268 5.226 1.00 74.69 131 LYS A CA 1
ATOM 1034 C C . LYS A 1 131 ? -7.936 -7.281 6.714 1.00 74.69 131 LYS A C 1
ATOM 1036 O O . LYS A 1 131 ? -8.845 -7.507 7.511 1.00 74.69 131 LYS A O 1
ATOM 1041 N N . ASP A 1 132 ? -6.690 -6.994 7.080 1.00 71.75 132 ASP A N 1
ATOM 1042 C CA . ASP A 1 132 ? -6.242 -7.003 8.477 1.00 71.75 132 ASP A CA 1
ATOM 1043 C C . ASP A 1 132 ? -6.961 -5.928 9.303 1.00 71.75 132 ASP A C 1
ATOM 1045 O O . ASP A 1 132 ? -7.463 -6.201 10.393 1.00 71.75 132 ASP A O 1
ATOM 1049 N N . VAL A 1 133 ? -7.102 -4.718 8.758 1.00 71.88 133 VAL A N 1
ATOM 1050 C CA . VAL A 1 133 ? -7.857 -3.623 9.383 1.00 71.88 133 VAL A CA 1
ATOM 1051 C C . VAL A 1 133 ? -9.323 -4.010 9.556 1.00 71.88 133 VAL A C 1
ATOM 1053 O O . VAL A 1 133 ? -9.896 -3.798 10.623 1.00 71.88 133 VAL A O 1
ATOM 1056 N N . THR A 1 134 ? -9.939 -4.603 8.531 1.00 73.31 134 THR A N 1
ATOM 1057 C CA . THR A 1 134 ? -11.339 -5.042 8.609 1.00 73.31 134 THR A CA 1
ATOM 1058 C C . THR A 1 134 ? -11.525 -6.137 9.661 1.00 73.31 134 THR A C 1
ATOM 1060 O O . THR A 1 134 ? -12.511 -6.100 10.395 1.00 73.31 134 THR A O 1
ATOM 1063 N N . ALA A 1 135 ? -10.583 -7.078 9.770 1.00 78.00 135 ALA A N 1
ATOM 1064 C CA . ALA A 1 135 ? -10.608 -8.122 10.791 1.00 78.00 135 ALA A CA 1
ATOM 1065 C C . ALA A 1 135 ? -10.537 -7.521 12.202 1.00 78.00 135 ALA A C 1
ATOM 1067 O O . ALA A 1 135 ? -11.442 -7.744 13.000 1.00 78.00 135 ALA A O 1
ATOM 1068 N N . VAL A 1 136 ? -9.559 -6.645 12.463 1.00 75.94 136 VAL A N 1
ATOM 1069 C CA . VAL A 1 136 ? -9.410 -5.968 13.766 1.00 75.94 136 VAL A CA 1
ATOM 1070 C C . VAL A 1 136 ? -10.663 -5.165 14.139 1.00 75.94 136 VAL A C 1
ATOM 1072 O O . VAL A 1 136 ? -11.085 -5.165 15.295 1.00 75.94 136 VAL A O 1
ATOM 1075 N N . LEU A 1 137 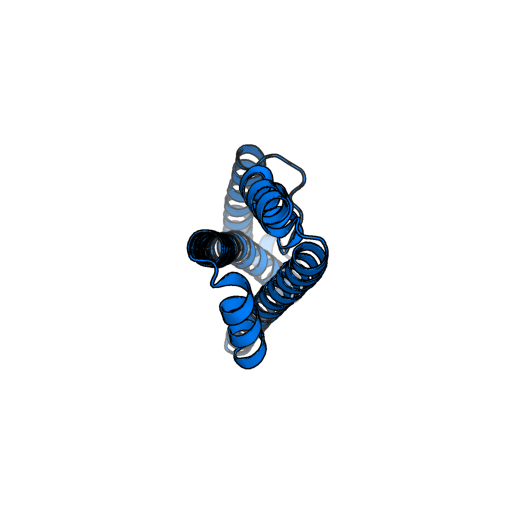? -11.290 -4.484 13.175 1.00 75.56 137 LEU A N 1
ATOM 1076 C CA . LEU A 1 137 ? -12.527 -3.736 13.422 1.00 75.56 137 LEU A CA 1
ATOM 1077 C C . LEU A 1 137 ? -13.720 -4.648 13.737 1.00 75.56 137 LEU A C 1
ATOM 1079 O O . LEU A 1 137 ? -14.556 -4.287 14.569 1.00 75.56 137 LEU A O 1
ATOM 1083 N N . ASN A 1 138 ? -13.808 -5.813 13.094 1.00 80.81 138 ASN A N 1
ATOM 1084 C CA . ASN A 1 138 ? -14.845 -6.798 13.392 1.00 80.81 138 ASN A CA 1
ATOM 1085 C C . ASN A 1 138 ? -14.656 -7.392 14.793 1.00 80.81 138 ASN A C 1
ATOM 1087 O O . ASN A 1 138 ? -15.626 -7.430 15.550 1.00 80.81 138 ASN A O 1
ATOM 1091 N N . ASP A 1 139 ? -13.424 -7.740 15.167 1.00 81.38 139 ASP A N 1
ATOM 1092 C CA . ASP A 1 139 ? -13.096 -8.262 16.497 1.00 81.38 139 ASP A CA 1
ATOM 1093 C C . ASP A 1 139 ? -13.422 -7.234 17.592 1.00 81.38 139 ASP A C 1
ATOM 1095 O O . ASP A 1 139 ? -14.059 -7.558 18.595 1.00 81.38 139 ASP A O 1
ATOM 1099 N N . LEU A 1 140 ? -13.085 -5.955 17.372 1.00 77.75 140 LEU A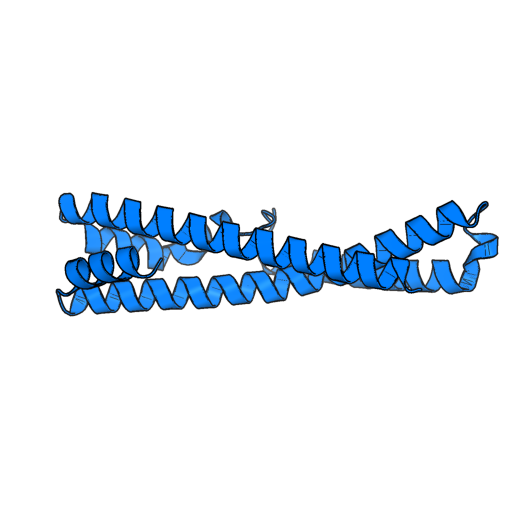 N 1
ATOM 1100 C CA . LEU A 1 140 ? -13.450 -4.864 18.284 1.00 77.75 140 LEU A CA 1
ATOM 1101 C C . LEU A 1 140 ? -14.969 -4.719 18.421 1.00 77.75 140 LEU A C 1
ATOM 1103 O O . LEU A 1 140 ? -15.478 -4.534 19.528 1.00 77.75 140 LEU A O 1
ATOM 1107 N N . ARG A 1 141 ? -15.714 -4.824 17.316 1.00 78.56 141 ARG A N 1
ATOM 1108 C CA . ARG A 1 141 ? -17.182 -4.778 17.338 1.00 78.56 141 ARG A CA 1
ATOM 1109 C C . ARG A 1 141 ? -17.775 -5.950 18.120 1.00 78.56 141 ARG A C 1
ATOM 1111 O O . ARG A 1 141 ? -18.783 -5.780 18.805 1.00 78.56 141 ARG A O 1
ATOM 1118 N N . GLU A 1 142 ? -17.181 -7.130 18.016 1.00 80.94 142 GLU A N 1
ATOM 1119 C CA . GLU A 1 142 ? -17.621 -8.319 18.744 1.00 80.94 142 GLU A CA 1
ATOM 1120 C C . GLU A 1 142 ? -17.282 -8.223 20.238 1.00 80.94 142 GLU A C 1
ATOM 1122 O O . GLU A 1 142 ? -18.124 -8.507 21.092 1.00 80.94 142 GLU A O 1
ATOM 1127 N N . ALA A 1 143 ? -16.095 -7.712 20.570 1.00 78.56 143 ALA A N 1
ATOM 1128 C CA . ALA A 1 143 ? -15.668 -7.457 21.943 1.00 78.56 143 ALA A CA 1
ATOM 1129 C C . ALA A 1 143 ? -16.564 -6.427 22.649 1.00 78.56 143 ALA A C 1
ATOM 1131 O O . ALA A 1 143 ? -16.880 -6.590 23.829 1.00 78.56 143 ALA A O 1
ATOM 1132 N N . VAL A 1 144 ? -17.016 -5.400 21.925 1.00 76.25 144 VAL A N 1
ATOM 1133 C CA . VAL A 1 144 ? -18.037 -4.448 22.385 1.00 76.25 144 VAL A CA 1
ATOM 1134 C C . VAL A 1 144 ? -19.349 -5.159 22.707 1.00 76.25 144 VAL A C 1
ATOM 1136 O O . VAL A 1 144 ? -19.816 -5.074 23.838 1.00 76.25 144 VAL A O 1
ATOM 1139 N N . LYS A 1 145 ? -19.914 -5.908 21.747 1.00 78.88 145 LYS A N 1
ATOM 1140 C CA . LYS A 1 145 ? -21.201 -6.609 21.925 1.00 78.88 145 LYS A CA 1
ATOM 1141 C C . LYS A 1 145 ? -21.190 -7.572 23.111 1.00 78.88 145 LYS A C 1
ATOM 1143 O O . LYS A 1 145 ? -22.204 -7.736 23.779 1.00 78.88 145 LYS A O 1
ATOM 1148 N N . ASN A 1 146 ? -20.041 -8.189 23.369 1.00 82.19 146 ASN A N 1
ATOM 1149 C CA . ASN A 1 146 ? -19.862 -9.161 24.441 1.00 82.19 146 ASN A CA 1
ATOM 1150 C C . ASN A 1 146 ? -19.416 -8.532 25.775 1.00 82.19 146 ASN A C 1
ATOM 1152 O O . ASN A 1 146 ? -19.109 -9.272 26.706 1.00 82.19 146 ASN A O 1
ATOM 1156 N N . ASN A 1 147 ? -19.345 -7.197 25.896 1.00 77.12 147 ASN A N 1
ATOM 1157 C CA . ASN A 1 147 ? -18.813 -6.483 27.071 1.00 77.12 147 ASN A CA 1
ATOM 1158 C C . ASN A 1 147 ? -17.374 -6.886 27.466 1.00 77.12 147 ASN A C 1
ATOM 1160 O O . ASN A 1 147 ? -16.952 -6.701 28.608 1.00 77.12 147 ASN A O 1
ATOM 1164 N N . ARG A 1 148 ? -16.584 -7.411 26.521 1.00 80.31 148 ARG A N 1
ATOM 1165 C CA . ARG A 1 148 ? -15.183 -7.837 26.721 1.00 80.31 148 ARG A CA 1
ATOM 1166 C C . ARG A 1 148 ? -14.165 -6.844 26.161 1.00 80.31 148 ARG A C 1
ATOM 1168 O O . ARG A 1 148 ? -12.975 -7.140 26.146 1.00 80.31 148 ARG A O 1
ATOM 1175 N N . LEU A 1 149 ? -14.606 -5.654 25.749 1.00 75.38 149 LEU A N 1
ATOM 1176 C CA . LEU A 1 149 ? -13.767 -4.639 25.106 1.00 75.38 149 LEU A CA 1
ATOM 1177 C C . LEU A 1 149 ? -12.500 -4.294 25.907 1.00 75.38 149 LEU A C 1
ATOM 1179 O O . LEU A 1 149 ? -11.430 -4.168 25.326 1.00 75.38 149 LEU A O 1
ATOM 1183 N N . LYS A 1 150 ? -12.595 -4.188 27.238 1.00 72.00 150 LYS A N 1
ATOM 1184 C CA . LYS A 1 150 ? -11.432 -3.885 28.087 1.00 72.00 150 LYS A CA 1
ATOM 1185 C C . LYS A 1 150 ? -10.396 -5.020 28.087 1.00 72.00 150 LYS A C 1
ATOM 1187 O O . LYS A 1 150 ? -9.224 -4.755 27.870 1.00 72.00 150 LYS A O 1
ATOM 1192 N N . SER A 1 151 ? -10.847 -6.270 28.235 1.00 74.25 151 SER A N 1
ATOM 1193 C CA . SER A 1 151 ? -9.985 -7.466 28.173 1.00 74.25 151 SER A CA 1
ATOM 1194 C C . SER A 1 151 ? -9.296 -7.591 26.816 1.00 74.25 151 SER A C 1
ATOM 1196 O O . SER A 1 151 ? -8.110 -7.883 26.751 1.00 74.25 151 SER A O 1
ATOM 1198 N N . PHE A 1 152 ? -10.027 -7.312 25.734 1.00 77.06 152 PHE A N 1
ATOM 1199 C CA . PHE A 1 152 ? -9.491 -7.360 24.376 1.00 77.06 152 PHE A CA 1
ATOM 1200 C C . PHE A 1 152 ? -8.404 -6.299 24.140 1.00 77.06 152 PHE A C 1
ATOM 1202 O O . PHE A 1 152 ? -7.380 -6.586 23.525 1.00 77.06 152 PHE A O 1
ATOM 1209 N N . LEU A 1 153 ? -8.594 -5.079 24.657 1.00 73.88 153 LEU A N 1
ATOM 1210 C CA . LEU A 1 153 ? -7.584 -4.019 24.576 1.00 73.88 153 LEU A CA 1
ATOM 1211 C C . LEU A 1 153 ? -6.337 -4.345 25.411 1.00 73.88 153 LEU A C 1
ATOM 1213 O O . LEU A 1 153 ? -5.223 -4.104 24.949 1.00 73.88 153 LEU A O 1
ATOM 1217 N N . ASP A 1 154 ? -6.514 -4.918 26.603 1.00 73.62 154 ASP A N 1
ATOM 1218 C CA . ASP A 1 154 ? -5.404 -5.318 27.474 1.00 73.62 154 ASP A CA 1
ATOM 1219 C C . ASP A 1 154 ? -4.579 -6.467 26.846 1.00 73.62 154 ASP A C 1
ATOM 1221 O O . ASP A 1 154 ? -3.347 -6.423 26.861 1.00 73.62 154 ASP A O 1
ATOM 1225 N N . GLU A 1 155 ? -5.232 -7.446 26.206 1.00 73.69 155 GLU A N 1
ATOM 1226 C CA . GLU A 1 155 ? -4.579 -8.537 25.459 1.00 73.69 155 GLU A CA 1
ATOM 1227 C C . GLU A 1 155 ? -3.855 -8.040 24.196 1.00 73.69 155 GLU A C 1
ATOM 1229 O O . GLU A 1 155 ? -2.726 -8.450 23.917 1.00 73.69 155 GLU A O 1
ATOM 1234 N N . ALA A 1 156 ? -4.462 -7.118 23.442 1.00 67.44 156 ALA A N 1
ATOM 1235 C CA . ALA A 1 156 ? -3.852 -6.540 22.242 1.00 67.44 156 ALA A CA 1
ATOM 1236 C C . ALA A 1 156 ? -2.572 -5.743 22.551 1.00 67.44 156 ALA A C 1
ATOM 1238 O O . ALA A 1 156 ? -1.687 -5.640 21.704 1.00 67.44 156 ALA A O 1
ATOM 1239 N N . LYS A 1 157 ? -2.454 -5.208 23.770 1.00 61.56 157 LYS A N 1
ATOM 1240 C CA . LYS A 1 157 ? -1.293 -4.442 24.245 1.00 61.56 157 LYS A CA 1
ATOM 1241 C C . LYS A 1 157 ? -0.133 -5.325 24.707 1.00 61.56 157 LYS A C 1
ATOM 1243 O O . LYS A 1 157 ? 1.009 -4.882 24.675 1.00 61.56 157 LYS A O 1
ATOM 1248 N N . GLN A 1 158 ? -0.420 -6.552 25.143 1.00 58.44 158 GLN A N 1
ATOM 1249 C CA . GLN A 1 158 ? 0.601 -7.540 25.510 1.00 58.44 158 GLN A CA 1
ATOM 1250 C C . GLN A 1 158 ? 1.162 -8.290 24.291 1.00 58.44 158 GLN A C 1
ATOM 1252 O O . GLN A 1 158 ? 2.284 -8.784 24.356 1.00 58.44 158 GLN A O 1
ATOM 1257 N N . ASN A 1 159 ? 0.401 -8.349 23.191 1.00 54.06 159 ASN A N 1
ATOM 1258 C CA . ASN A 1 159 ? 0.742 -9.100 21.975 1.00 54.06 159 ASN A CA 1
ATOM 1259 C C . ASN A 1 159 ? 1.164 -8.230 20.766 1.00 54.06 159 ASN A C 1
ATOM 1261 O O . ASN A 1 159 ? 1.389 -8.781 19.687 1.00 54.06 159 ASN A O 1
ATOM 1265 N N . GLY A 1 160 ? 1.229 -6.899 20.908 1.00 45.81 160 GLY A N 1
ATOM 1266 C CA . GLY A 1 160 ? 1.622 -5.943 19.853 1.00 45.81 160 GLY A CA 1
ATOM 1267 C C . GLY A 1 160 ? 3.035 -5.396 20.019 1.00 45.81 160 GLY A C 1
ATOM 1268 O O . GLY A 1 160 ? 3.684 -5.136 18.978 1.00 45.81 160 GLY A O 1
#

Organism: NCBI:txid40218

Secondary structure (DSSP, 8-state):
-HHHHHHHHHHHHHHHHHHHHHHHHHHHHHHHHHHHHHHTT-HHHHHHHHHHTHHHHHHTT-SS--SS-HHHHHHHHHHHHHHHHHHHHHHHHTHHHH-SSHHHHHHHHHHHHHHHHHHHHHHHHHHHHHHHHHHHHHHHHHHHHTT-HHHHHHHHHH--